Protein AF-A0A9D8HQL7-F1 (afdb_monomer)

Sequence (51 aa):
MFGKKTIEDVELGGKRVLVRVDYNVPLDTNLNVTDNARIKLSLPTLNYLIS

Nearest PDB structures (foldseek):
  5jbh-assembly1_P  TM=2.627E-01  e=3.172E+00  Pyrococcus abyssi GE5

pLDDT: mean 94.17, std 6.7, range [58.09, 98.44]

Foldseek 3Di:
DDPDDDPVNDDQPPHDDDDDFDPPADADPVRHGPDCPRVVVCVVVVVVNVD

Radius of gyration: 14.75 Å; Cα contacts (8 Å, |Δi|>4): 27; chains: 1; bounding box: 43×18×33 Å

Solvent-accessible surface area (backbone atoms only — not comparable to full-atom values): 3680 Å² total; per-residue (Å²): 130,85,91,68,84,56,82,88,76,52,92,56,86,97,56,91,80,88,80,92,79,69,74,92,58,56,59,50,98,85,68,46,75,76,49,60,64,56,58,59,69,48,44,66,63,52,53,67,74,74,109

Structure (mmCIF, N/CA/C/O backbone):
data_AF-A0A9D8HQL7-F1
#
_entry.id   AF-A0A9D8HQL7-F1
#
loop_
_atom_site.group_PDB
_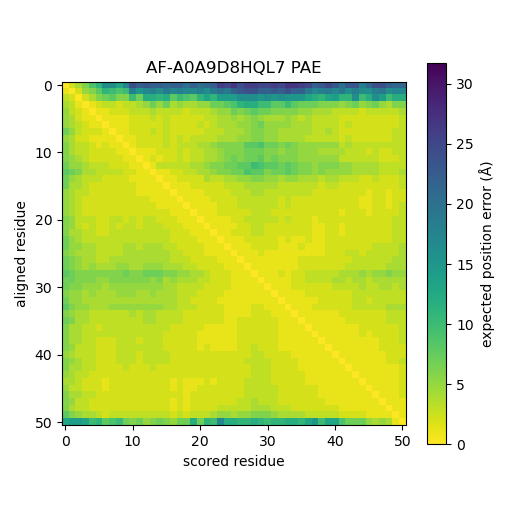atom_site.id
_atom_site.type_symbol
_atom_site.label_atom_id
_atom_site.label_alt_id
_atom_site.label_comp_id
_atom_site.label_asym_id
_atom_site.label_entity_id
_atom_site.label_seq_id
_atom_site.pdbx_PDB_ins_code
_atom_site.Cartn_x
_atom_site.Cartn_y
_atom_site.Cartn_z
_atom_site.occupancy
_atom_site.B_iso_or_equiv
_atom_site.auth_seq_id
_atom_site.auth_comp_id
_atom_site.auth_asym_id
_atom_site.auth_atom_id
_atom_site.pdbx_PDB_model_num
ATOM 1 N N . MET A 1 1 ? -26.357 7.140 -3.398 1.00 58.09 1 MET A N 1
ATOM 2 C CA . MET A 1 1 ? -25.505 7.063 -2.191 1.00 58.09 1 MET A CA 1
ATOM 3 C C . MET A 1 1 ? -24.816 5.706 -2.202 1.00 58.09 1 MET A C 1
ATOM 5 O O . MET A 1 1 ? -25.499 4.720 -2.454 1.00 58.09 1 MET A O 1
ATOM 9 N N . PHE A 1 2 ? -23.490 5.637 -2.058 1.00 73.25 2 PHE A N 1
ATOM 10 C CA . PHE A 1 2 ? -22.771 4.356 -2.082 1.00 73.25 2 PHE A CA 1
ATOM 11 C C . PHE A 1 2 ? -23.128 3.542 -0.830 1.00 73.25 2 PHE A C 1
ATOM 13 O O . PHE A 1 2 ? -22.850 3.973 0.279 1.00 73.25 2 PHE A O 1
ATOM 20 N N . GLY A 1 3 ? -23.754 2.375 -0.999 1.00 88.38 3 GLY A N 1
ATOM 21 C CA . GLY A 1 3 ? -24.171 1.495 0.105 1.00 88.38 3 GLY A CA 1
ATOM 22 C C . GLY A 1 3 ? -23.064 0.576 0.633 1.00 88.38 3 GLY A C 1
ATOM 23 O O . GLY A 1 3 ? -23.352 -0.553 1.022 1.00 88.38 3 GLY A O 1
ATOM 24 N N . LYS A 1 4 ? -21.796 0.998 0.571 1.00 90.81 4 LYS A N 1
ATOM 25 C CA . LYS A 1 4 ? -20.656 0.193 1.032 1.00 90.81 4 LYS A CA 1
ATOM 26 C C . LYS A 1 4 ? -20.176 0.685 2.390 1.00 90.81 4 LYS A C 1
ATOM 28 O O . LYS A 1 4 ? -20.061 1.889 2.582 1.00 90.81 4 LYS A O 1
ATOM 33 N N . LYS A 1 5 ? -19.850 -0.254 3.281 1.00 92.62 5 LYS A N 1
ATOM 34 C CA . LYS A 1 5 ? -19.082 0.043 4.494 1.00 92.62 5 LYS A CA 1
ATOM 35 C C . LYS A 1 5 ? -17.625 0.308 4.129 1.00 92.62 5 LYS A C 1
ATOM 37 O O . LYS A 1 5 ? -17.069 -0.369 3.260 1.00 92.62 5 LYS A O 1
ATOM 42 N N . THR A 1 6 ? -17.035 1.276 4.802 1.00 94.25 6 THR A N 1
ATOM 43 C CA . THR A 1 6 ? -15.624 1.638 4.733 1.00 94.25 6 THR A CA 1
ATOM 44 C C . THR A 1 6 ? -14.868 1.052 5.925 1.00 94.25 6 THR A C 1
ATOM 46 O O . THR A 1 6 ? -15.459 0.442 6.818 1.00 94.25 6 THR A O 1
ATOM 49 N N . ILE A 1 7 ? -13.545 1.215 5.930 1.00 92.88 7 ILE A N 1
ATOM 50 C CA . ILE A 1 7 ? -12.691 0.770 7.040 1.00 92.88 7 ILE A CA 1
ATOM 51 C C . ILE A 1 7 ? -12.952 1.552 8.334 1.00 92.88 7 ILE A C 1
ATOM 53 O O . ILE A 1 7 ? -12.652 1.043 9.404 1.00 92.88 7 ILE A O 1
ATOM 57 N N . GLU A 1 8 ? -13.539 2.746 8.230 1.00 92.31 8 GLU A N 1
ATOM 58 C CA . GLU A 1 8 ? -13.879 3.609 9.366 1.00 92.31 8 GLU A CA 1
ATOM 59 C C . GLU A 1 8 ? -15.217 3.207 10.016 1.00 92.31 8 GLU A C 1
ATOM 61 O O . GLU A 1 8 ? -15.493 3.575 11.153 1.00 92.31 8 GLU A O 1
ATOM 66 N N . ASP A 1 9 ? -16.036 2.399 9.329 1.00 94.00 9 ASP A N 1
ATOM 67 C CA . ASP A 1 9 ? -17.368 1.981 9.791 1.00 94.00 9 ASP A CA 1
ATOM 68 C C . ASP A 1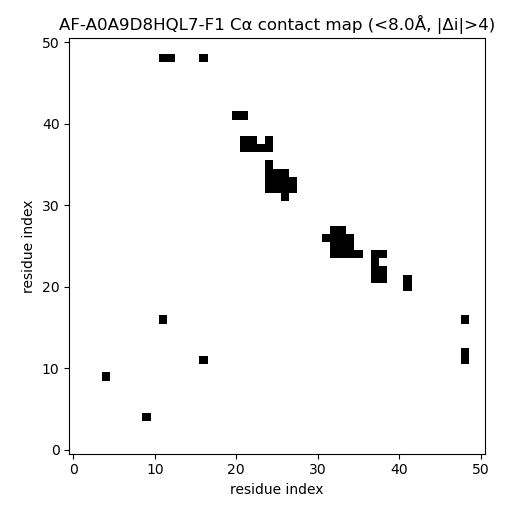 9 ? -17.358 0.687 10.633 1.00 94.00 9 ASP A C 1
ATOM 70 O O . ASP A 1 9 ? -18.417 0.119 10.932 1.00 94.00 9 ASP A O 1
ATOM 74 N N . VAL A 1 10 ? -16.179 0.140 10.945 1.00 92.50 10 VAL A N 1
ATOM 75 C CA . VAL A 1 10 ? -16.020 -1.184 11.566 1.00 92.50 10 VAL A CA 1
ATOM 76 C C . VAL A 1 10 ? -14.948 -1.183 12.657 1.00 92.50 10 VAL A C 1
ATOM 78 O O . VAL A 1 10 ? -13.874 -0.621 12.487 1.00 92.50 10 VAL A O 1
ATOM 81 N N . GLU A 1 11 ? -15.199 -1.883 13.768 1.00 93.38 11 GLU A N 1
ATOM 82 C CA . GLU A 1 11 ? -14.156 -2.124 14.772 1.00 93.38 11 GLU A CA 1
ATOM 83 C C . GLU A 1 11 ? -13.189 -3.221 14.314 1.00 93.38 11 GLU A C 1
ATOM 85 O O . GLU A 1 11 ? -13.587 -4.373 14.107 1.00 93.38 11 GLU A O 1
ATOM 90 N N . LEU A 1 12 ? -11.905 -2.877 14.206 1.00 92.06 12 LEU A N 1
ATOM 91 C CA . LEU A 1 12 ? -10.850 -3.774 13.719 1.00 92.06 12 LEU A CA 1
ATOM 92 C C . LEU A 1 12 ? -9.767 -4.085 14.766 1.00 92.06 12 LEU A C 1
ATOM 94 O O . LEU A 1 12 ? -8.964 -4.993 14.550 1.00 92.06 12 LEU A O 1
ATOM 98 N N . GLY A 1 13 ? -9.784 -3.414 15.923 1.00 91.44 13 GLY A N 1
ATOM 99 C CA . GLY A 1 13 ? -8.813 -3.612 17.002 1.00 91.44 13 GLY A CA 1
ATOM 100 C C . GLY A 1 13 ? -8.718 -5.071 17.463 1.00 91.44 13 GLY A C 1
ATOM 101 O O . GLY A 1 13 ? -9.728 -5.735 17.710 1.00 91.44 13 GLY A O 1
ATOM 102 N N . GLY A 1 14 ? -7.490 -5.594 17.535 1.00 92.12 14 GLY A N 1
ATOM 103 C CA . GLY A 1 14 ? -7.210 -6.978 17.939 1.00 92.12 14 GLY A CA 1
ATOM 104 C C . GLY A 1 14 ? -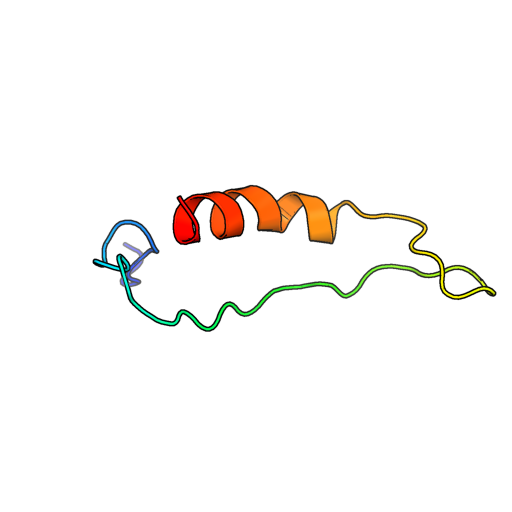7.676 -8.056 16.949 1.00 92.12 14 GLY A C 1
ATOM 105 O O . GLY A 1 14 ? -7.575 -9.248 17.249 1.00 92.12 14 GLY A O 1
ATOM 106 N N . LYS A 1 15 ? -8.191 -7.679 15.771 1.00 94.38 15 LYS A N 1
ATOM 107 C CA . LYS A 1 15 ? -8.637 -8.627 14.745 1.00 94.38 15 LYS A CA 1
ATOM 108 C C . LYS A 1 15 ? -7.528 -8.908 13.736 1.00 94.38 15 LYS A C 1
ATOM 110 O O . LYS A 1 15 ? -6.672 -8.079 13.451 1.00 94.38 15 LYS A O 1
ATOM 115 N N . ARG A 1 16 ? -7.586 -10.096 13.135 1.00 95.25 16 ARG A N 1
ATOM 116 C CA . ARG A 1 16 ? -6.796 -10.426 11.943 1.00 95.25 16 ARG A CA 1
ATOM 117 C C . ARG A 1 16 ? -7.540 -9.917 10.712 1.00 95.25 16 ARG A C 1
ATOM 119 O O . ARG A 1 16 ? -8.650 -10.371 10.447 1.00 95.25 16 ARG A O 1
ATOM 126 N N . VAL A 1 17 ? -6.932 -8.990 9.976 1.00 95.50 17 VAL A N 1
ATOM 127 C CA . VAL A 1 17 ? -7.536 -8.347 8.801 1.00 95.50 17 VAL A CA 1
ATOM 128 C C . VAL A 1 17 ? -6.853 -8.844 7.527 1.00 95.50 17 VAL A C 1
ATOM 130 O O . VAL A 1 17 ? -5.636 -8.745 7.391 1.00 95.50 17 VAL A O 1
ATOM 133 N N . LEU A 1 18 ? -7.635 -9.373 6.581 1.00 96.75 18 LEU A N 1
ATOM 134 C CA . LEU A 1 18 ? -7.155 -9.707 5.239 1.00 96.75 18 LEU A CA 1
ATOM 135 C C . LEU A 1 18 ? -7.343 -8.495 4.323 1.00 96.75 18 LEU A C 1
ATOM 137 O O . LEU A 1 18 ? -8.474 -8.117 4.018 1.00 96.75 18 LEU A O 1
ATOM 141 N N . VAL A 1 19 ? -6.240 -7.907 3.862 1.00 96.06 19 VAL A N 1
ATOM 142 C CA . VAL A 1 19 ? -6.259 -6.730 2.984 1.00 96.06 19 VAL A CA 1
ATOM 143 C C . VAL A 1 19 ? -5.884 -7.140 1.566 1.00 96.06 19 VAL A C 1
ATOM 145 O O . VAL A 1 19 ? -4.794 -7.658 1.321 1.00 96.06 19 VAL A O 1
ATOM 148 N N . ARG A 1 20 ? -6.776 -6.886 0.604 1.00 97.12 20 ARG A N 1
ATOM 149 C CA . ARG A 1 20 ? -6.463 -7.042 -0.819 1.00 97.12 20 ARG A CA 1
ATOM 150 C C . ARG A 1 20 ? -5.778 -5.774 -1.321 1.00 97.12 20 ARG A C 1
ATOM 152 O O . ARG A 1 20 ? -6.400 -4.720 -1.373 1.00 97.12 20 ARG A O 1
ATOM 159 N N . VAL A 1 21 ? -4.520 -5.906 -1.726 1.00 96.06 21 VAL A N 1
ATOM 160 C CA . VAL A 1 21 ? -3.705 -4.815 -2.284 1.00 96.06 21 VAL A CA 1
ATOM 161 C C . VAL A 1 21 ? -3.444 -5.014 -3.774 1.00 96.06 21 VAL A C 1
ATOM 163 O O . VAL A 1 21 ? -3.507 -6.141 -4.279 1.00 96.06 21 VAL A O 1
ATOM 166 N N . ASP A 1 22 ? -3.128 -3.920 -4.459 1.00 96.56 22 ASP A N 1
ATOM 167 C CA . ASP A 1 22 ? -2.662 -3.908 -5.842 1.00 96.56 22 ASP A CA 1
ATOM 168 C C . ASP A 1 22 ? -1.156 -3.628 -5.885 1.00 96.56 22 ASP A C 1
ATOM 170 O O . ASP A 1 22 ? -0.721 -2.481 -5.889 1.00 96.56 22 ASP A O 1
ATOM 174 N N . TYR A 1 23 ? -0.358 -4.695 -5.895 1.00 96.62 23 TYR A N 1
ATOM 175 C CA . TYR A 1 23 ? 1.105 -4.635 -6.001 1.00 96.62 23 TYR A CA 1
ATOM 176 C C . TYR A 1 23 ? 1.605 -5.085 -7.374 1.00 96.62 23 TYR A C 1
ATOM 178 O O . TYR A 1 23 ? 2.702 -5.622 -7.496 1.00 96.62 23 TYR A O 1
ATOM 186 N N . ASN A 1 24 ? 0.807 -4.871 -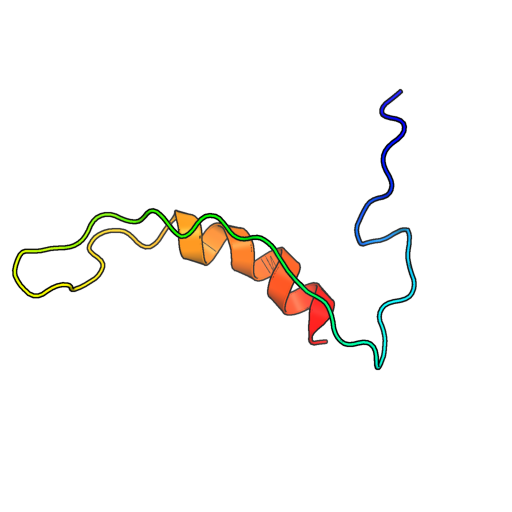8.421 1.00 96.50 24 ASN A N 1
ATOM 187 C CA . ASN A 1 24 ? 1.259 -5.087 -9.788 1.00 96.50 24 ASN A CA 1
ATOM 188 C C . ASN A 1 24 ? 2.209 -3.951 -10.217 1.00 96.50 24 ASN A C 1
ATOM 190 O O . ASN A 1 24 ? 1.790 -2.976 -10.845 1.00 96.50 24 ASN A O 1
ATOM 194 N N . VAL A 1 25 ? 3.472 -4.043 -9.798 1.00 97.56 25 VAL A N 1
ATOM 195 C CA . VAL A 1 25 ? 4.517 -3.035 -10.029 1.00 97.56 25 VAL A CA 1
ATOM 196 C C . VAL A 1 25 ? 5.504 -3.484 -11.110 1.00 97.56 25 VAL A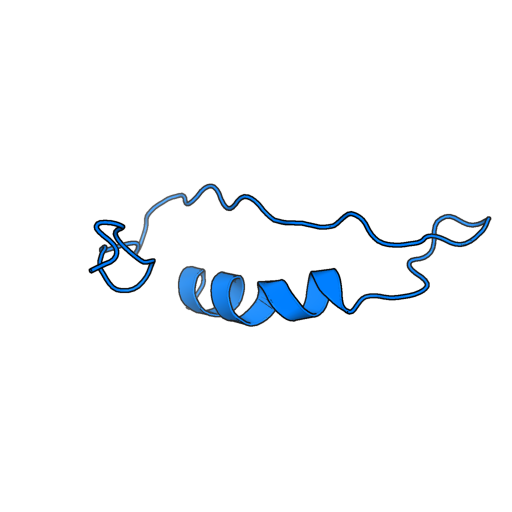 C 1
ATOM 198 O O . VAL A 1 25 ? 5.755 -4.683 -11.242 1.00 97.56 25 VAL A O 1
ATOM 201 N N . PRO A 1 26 ? 6.081 -2.549 -11.887 1.00 97.94 26 PRO A N 1
ATOM 202 C CA . PRO A 1 26 ? 7.128 -2.883 -12.841 1.00 97.94 26 PRO A CA 1
ATOM 203 C C . PRO A 1 26 ? 8.411 -3.307 -12.117 1.00 97.94 26 PRO A C 1
ATOM 205 O O . PRO A 1 26 ? 8.788 -2.734 -11.089 1.00 97.94 26 PRO A O 1
ATOM 208 N N . LEU A 1 27 ? 9.086 -4.304 -12.687 1.00 98.44 27 LEU A N 1
ATOM 209 C CA . LEU A 1 27 ? 10.360 -4.830 -12.207 1.00 98.44 27 LEU A CA 1
ATOM 210 C C . LEU A 1 27 ? 11.439 -4.666 -13.286 1.00 98.44 27 LEU A C 1
ATOM 212 O O . LEU A 1 27 ? 11.130 -4.706 -14.479 1.00 98.44 27 LEU A O 1
ATOM 216 N N . ASP A 1 28 ? 12.695 -4.492 -12.873 1.00 98.12 28 ASP A N 1
ATOM 217 C CA . ASP A 1 28 ? 13.851 -4.591 -13.770 1.00 98.12 28 ASP A CA 1
ATOM 218 C C . ASP A 1 28 ? 14.246 -6.060 -14.036 1.00 98.12 28 ASP A C 1
ATOM 220 O O . ASP A 1 28 ? 13.631 -7.006 -13.539 1.00 98.12 28 ASP A O 1
ATOM 224 N N . THR A 1 29 ? 15.302 -6.267 -14.826 1.00 98.06 29 THR A N 1
ATOM 225 C CA . THR A 1 29 ? 15.822 -7.606 -15.156 1.00 98.06 29 THR A CA 1
ATOM 226 C C . THR A 1 29 ? 16.347 -8.382 -13.948 1.00 98.06 29 THR A C 1
ATOM 228 O O . THR A 1 29 ? 16.443 -9.603 -14.008 1.00 98.06 29 THR A O 1
ATOM 231 N N . ASN A 1 30 ? 16.688 -7.688 -12.861 1.00 98.38 30 ASN A N 1
ATOM 232 C CA . ASN A 1 30 ? 17.158 -8.266 -11.605 1.00 98.38 30 ASN A CA 1
ATOM 233 C C . ASN A 1 30 ? 16.017 -8.413 -10.581 1.00 98.38 30 ASN A C 1
ATOM 235 O O . ASN A 1 30 ? 16.281 -8.711 -9.419 1.00 98.38 30 ASN A O 1
ATOM 239 N N . LEU A 1 31 ? 14.761 -8.225 -11.009 1.00 97.12 31 LEU A N 1
ATOM 240 C CA . LEU A 1 31 ? 13.553 -8.275 -10.184 1.00 97.12 31 LEU A CA 1
ATOM 241 C C . LEU A 1 31 ? 13.466 -7.179 -9.109 1.00 97.12 31 LEU A C 1
ATOM 243 O O . LEU A 1 31 ? 12.695 -7.310 -8.157 1.00 97.12 31 LEU A O 1
ATOM 247 N N . ASN A 1 32 ? 14.199 -6.073 -9.262 1.00 98.25 32 ASN A N 1
ATOM 248 C CA . ASN A 1 32 ? 14.022 -4.913 -8.395 1.00 98.25 32 ASN A CA 1
ATOM 249 C C . ASN A 1 32 ? 12.814 -4.096 -8.845 1.00 98.25 32 ASN A C 1
ATOM 251 O O . ASN A 1 32 ? 12.591 -3.895 -10.039 1.00 98.25 32 ASN A O 1
ATOM 255 N N . VAL A 1 33 ? 12.066 -3.562 -7.881 1.00 98.12 33 VAL A N 1
ATOM 256 C CA . VAL A 1 33 ? 10.967 -2.629 -8.154 1.00 98.12 33 VAL A CA 1
ATOM 257 C C . VAL A 1 33 ? 11.530 -1.326 -8.712 1.00 98.12 33 VAL A C 1
ATOM 259 O O . VAL A 1 33 ? 12.316 -0.655 -8.045 1.00 98.12 33 VAL A O 1
ATOM 262 N N . THR A 1 34 ? 11.093 -0.943 -9.911 1.00 98.06 34 THR A N 1
ATOM 263 C CA . THR A 1 34 ? 11.534 0.299 -10.569 1.00 98.06 34 THR A CA 1
ATOM 264 C C . THR A 1 34 ? 10.602 1.478 -10.298 1.00 98.06 34 THR A C 1
ATOM 266 O O . THR A 1 34 ? 11.044 2.623 -10.306 1.00 98.06 34 THR A O 1
ATOM 269 N N . ASP A 1 35 ? 9.334 1.205 -9.984 1.00 98.00 35 ASP A N 1
ATOM 270 C CA . ASP A 1 35 ? 8.355 2.191 -9.524 1.00 98.00 35 ASP A CA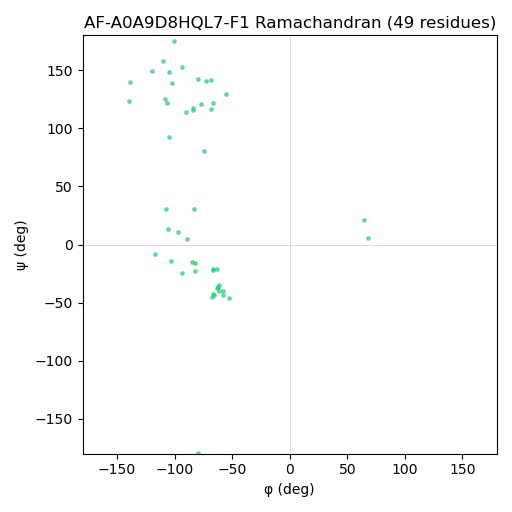 1
ATOM 271 C C . ASP A 1 35 ? 7.498 1.600 -8.396 1.00 98.00 35 ASP A C 1
ATOM 273 O O . ASP A 1 35 ? 6.846 0.567 -8.548 1.00 98.00 35 ASP A O 1
ATOM 277 N N . ASN A 1 36 ? 7.495 2.274 -7.245 1.00 97.75 36 ASN A N 1
ATOM 278 C CA . ASN A 1 36 ? 6.791 1.850 -6.038 1.00 97.75 36 ASN A CA 1
ATOM 279 C C . ASN A 1 36 ? 5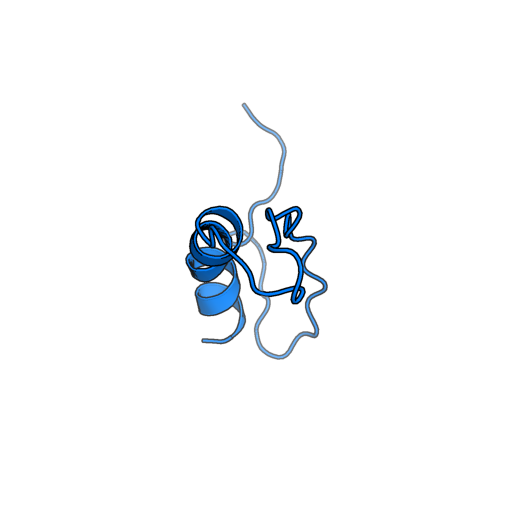.524 2.661 -5.729 1.00 97.75 36 ASN A C 1
ATOM 281 O O . ASN A 1 36 ? 4.985 2.532 -4.626 1.00 97.75 36 ASN A O 1
ATOM 285 N N . ALA A 1 37 ? 5.019 3.469 -6.667 1.00 98.06 37 ALA A N 1
ATOM 286 C CA . ALA A 1 37 ? 3.836 4.301 -6.454 1.00 98.06 37 ALA A CA 1
ATOM 287 C C . ALA A 1 37 ? 2.630 3.497 -5.935 1.00 98.06 37 ALA A C 1
ATOM 289 O O . ALA A 1 37 ? 2.019 3.886 -4.941 1.00 98.06 37 ALA A O 1
ATOM 290 N N . ARG A 1 38 ? 2.333 2.329 -6.528 1.00 97.06 38 ARG A N 1
ATOM 291 C CA . ARG A 1 38 ? 1.211 1.470 -6.092 1.00 97.06 38 ARG A CA 1
ATOM 292 C C . ARG A 1 38 ? 1.370 0.948 -4.662 1.00 97.06 38 ARG A C 1
ATOM 294 O O . ARG A 1 38 ? 0.398 0.910 -3.917 1.00 97.06 38 ARG A O 1
ATOM 301 N N . ILE A 1 39 ? 2.597 0.609 -4.265 1.00 97.75 39 ILE A N 1
ATOM 302 C CA . ILE A 1 39 ? 2.903 0.168 -2.896 1.00 97.75 39 ILE A CA 1
ATOM 303 C C . ILE A 1 39 ? 2.712 1.333 -1.920 1.00 97.75 39 ILE A C 1
ATOM 305 O O . ILE A 1 39 ? 2.084 1.179 -0.879 1.00 97.75 39 ILE A O 1
ATOM 309 N N . LYS A 1 40 ? 3.205 2.528 -2.263 1.00 98.00 40 LYS A N 1
ATOM 310 C CA . LYS A 1 40 ? 3.053 3.717 -1.410 1.00 98.00 40 LYS A CA 1
ATOM 311 C C . LYS A 1 40 ? 1.591 4.111 -1.210 1.00 98.00 40 LYS A C 1
ATOM 313 O O . LYS A 1 40 ? 1.222 4.520 -0.113 1.00 98.00 40 LYS A O 1
ATOM 318 N N . LEU A 1 41 ? 0.757 3.952 -2.238 1.00 97.50 41 LEU A N 1
ATOM 319 C CA . LEU A 1 41 ? -0.667 4.286 -2.177 1.00 97.50 41 LEU A CA 1
ATOM 320 C C . LEU A 1 41 ? -1.473 3.390 -1.224 1.00 97.50 41 LEU A C 1
ATOM 322 O O . LEU A 1 41 ? -2.517 3.829 -0.750 1.00 97.50 41 LEU A O 1
ATOM 326 N N . SER A 1 42 ? -1.011 2.178 -0.895 1.00 97.19 42 SER A N 1
ATOM 327 C CA . SER A 1 42 ? -1.690 1.328 0.095 1.00 97.19 42 SER 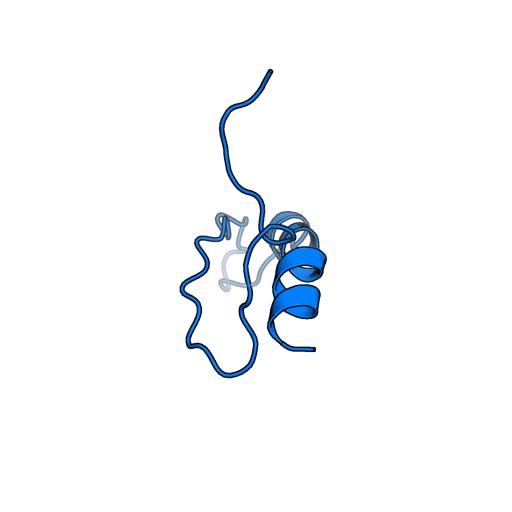A CA 1
ATOM 328 C C . SER A 1 42 ? -1.284 1.623 1.541 1.00 97.19 42 SER A C 1
ATOM 330 O O . SER A 1 42 ? -1.974 1.186 2.463 1.00 97.19 42 SER A O 1
ATOM 332 N N . LEU A 1 43 ? -0.182 2.351 1.766 1.00 96.94 43 LEU A N 1
ATOM 333 C CA . LEU A 1 43 ? 0.350 2.606 3.108 1.00 96.94 43 LEU A CA 1
ATOM 334 C C . LEU A 1 43 ? -0.642 3.303 4.050 1.00 96.94 43 LEU A C 1
ATOM 336 O O . LEU A 1 43 ? -0.700 2.882 5.201 1.00 96.94 43 LEU A O 1
ATOM 340 N N . PRO A 1 44 ? -1.456 4.295 3.628 1.00 96.75 44 PRO A N 1
ATOM 341 C CA . PRO A 1 44 ? -2.427 4.920 4.527 1.00 96.75 44 PRO A CA 1
ATOM 342 C C . PRO A 1 44 ? -3.413 3.913 5.130 1.00 96.75 44 PRO A C 1
ATOM 344 O O . PRO A 1 44 ? -3.643 3.922 6.336 1.00 96.75 44 PRO A O 1
ATOM 347 N N . THR A 1 45 ? -3.937 2.990 4.316 1.00 96.06 45 THR A N 1
ATOM 348 C CA . THR A 1 45 ? -4.844 1.935 4.787 1.00 96.06 45 THR A CA 1
ATOM 349 C C . THR A 1 45 ? -4.131 0.951 5.707 1.00 96.06 45 THR A C 1
ATOM 351 O O . THR A 1 45 ? -4.686 0.572 6.730 1.00 96.06 45 THR A O 1
ATOM 354 N N . LEU A 1 46 ? -2.903 0.540 5.378 1.00 95.69 46 LEU A N 1
ATOM 355 C CA . LEU A 1 46 ? -2.151 -0.386 6.228 1.00 95.69 46 LEU A CA 1
ATOM 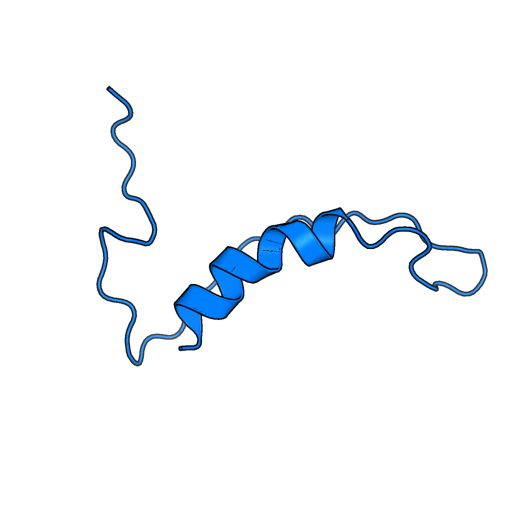356 C C . LEU A 1 46 ? -1.799 0.247 7.578 1.00 95.69 46 LEU A C 1
ATOM 358 O O . LEU A 1 46 ? -1.998 -0.395 8.601 1.00 95.69 46 LEU A O 1
ATOM 362 N N . ASN A 1 47 ? -1.355 1.506 7.582 1.00 95.06 47 ASN A N 1
ATOM 363 C CA . ASN A 1 47 ? -1.029 2.249 8.798 1.00 95.06 47 ASN A CA 1
ATOM 364 C C . ASN A 1 47 ? -2.248 2.412 9.711 1.00 95.06 47 ASN A C 1
ATOM 366 O O . ASN A 1 47 ? -2.110 2.238 10.914 1.00 95.06 47 ASN A O 1
ATOM 370 N N . TYR A 1 48 ? -3.430 2.674 9.144 1.00 94.56 48 TYR A N 1
ATOM 371 C CA . TYR A 1 48 ? -4.686 2.736 9.899 1.00 94.56 48 TYR A CA 1
ATOM 372 C C . TYR A 1 48 ? -5.045 1.405 10.582 1.00 94.56 48 TYR A C 1
ATOM 374 O O . TYR A 1 48 ? -5.630 1.395 11.656 1.00 94.56 48 TYR A O 1
ATOM 382 N N . LEU A 1 49 ? -4.720 0.270 9.957 1.00 94.19 49 LEU A N 1
ATOM 383 C CA . LEU A 1 49 ? -5.085 -1.058 10.463 1.00 94.19 49 LEU A CA 1
ATOM 384 C C . LEU A 1 49 ? -4.133 -1.602 11.535 1.00 94.19 49 LEU A C 1
ATOM 386 O O . LEU A 1 49 ? -4.517 -2.518 12.261 1.00 94.19 49 LEU A O 1
ATOM 390 N N . ILE A 1 50 ? -2.891 -1.111 11.581 1.00 91.38 50 ILE A N 1
ATOM 391 C CA . ILE A 1 50 ? -1.850 -1.598 12.503 1.00 91.38 50 ILE A CA 1
ATOM 392 C C . ILE A 1 50 ? -1.606 -0.673 13.700 1.00 91.38 50 ILE A C 1
ATOM 394 O O . ILE A 1 50 ? -0.921 -1.095 14.631 1.00 91.38 50 ILE A O 1
ATOM 398 N N . SER A 1 51 ? -2.103 0.568 13.653 1.00 81.56 51 SER A N 1
ATOM 399 C CA . SER A 1 51 ? -2.092 1.514 14.777 1.00 81.56 51 SER A CA 1
ATOM 400 C C . SER A 1 51 ? -3.113 1.130 15.838 1.00 81.56 51 SER A C 1
ATOM 402 O O . SER A 1 51 ? -2.758 1.194 17.033 1.00 81.56 51 SER A O 1
#

Mean predicted aligned error: 3.63 Å

Secondary structure (DSSP, 8-state):
------GGGS--TT------------B-TTS-BS--HHHHHHHHHHHHHH-